Protein AF-A0A2V7FTI3-F1 (afdb_monomer_lite)

Secondary structure (DSSP, 8-state):
----TTGGGSPSBSTT--BSSHHHHHHHHH-HHHHHHT--GGGS-GGGGGG----HHHHHHHHHHS-HHHHS-----HHHHHHHHHHHHHTS-GGGG--GGG--SB-TTSPBPP-

Foldseek 3Di:
DDDLQQVVVDAQDDPVRPRRDLLRVVVCQQAVLVCLQPPDLVPDDPVCSVVDDSDPVVSVVVLVVDDPSSNDGPPDDPVNSVVVSVVSVVSYDPCVVDCVVVQDQADPVRHGDDD

Structure (mmCIF, N/CA/C/O backbone):
data_AF-A0A2V7FTI3-F1
#
_entry.id   AF-A0A2V7FTI3-F1
#
loop_
_atom_site.group_PDB
_atom_site.id
_atom_site.type_symbol
_atom_site.label_atom_id
_atom_site.label_alt_id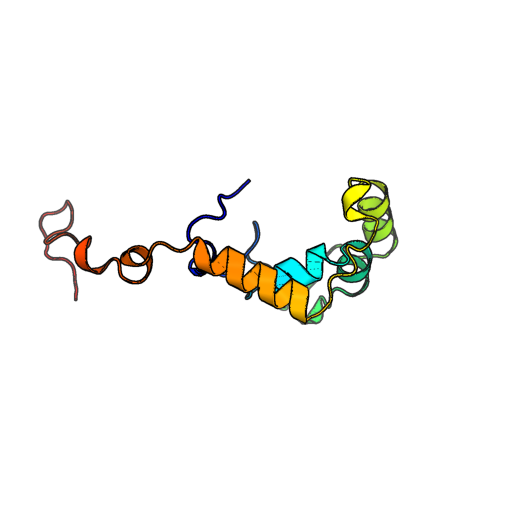
_atom_site.label_comp_id
_atom_site.label_asym_id
_atom_site.label_entity_id
_atom_site.label_seq_id
_atom_site.pdbx_PDB_ins_code
_atom_site.Cartn_x
_atom_site.Cartn_y
_atom_site.Cartn_z
_atom_site.occupancy
_atom_site.B_iso_or_equiv
_atom_site.auth_seq_id
_atom_site.auth_comp_id
_atom_site.auth_asym_id
_atom_site.auth_atom_id
_atom_site.pdbx_PDB_model_num
ATOM 1 N N . MET A 1 1 ? 5.143 12.327 6.001 1.00 64.94 1 MET A N 1
ATOM 2 C CA . MET A 1 1 ? 5.416 10.914 6.344 1.00 64.94 1 MET A CA 1
ATOM 3 C C . MET A 1 1 ? 4.325 10.440 7.282 1.00 64.94 1 MET A C 1
ATOM 5 O O . MET A 1 1 ? 4.085 11.116 8.274 1.00 64.94 1 MET A O 1
ATOM 9 N N . ALA A 1 2 ? 3.647 9.346 6.942 1.00 84.25 2 ALA A N 1
ATOM 10 C CA . ALA A 1 2 ? 2.664 8.709 7.817 1.00 84.25 2 ALA A CA 1
ATOM 11 C C . ALA A 1 2 ? 3.362 7.679 8.732 1.00 84.25 2 ALA A C 1
ATOM 13 O O . ALA A 1 2 ? 4.348 7.076 8.299 1.00 84.25 2 ALA A O 1
ATOM 14 N N . PRO A 1 3 ? 2.910 7.488 9.984 1.00 93.50 3 PRO A N 1
ATOM 15 C CA . PRO A 1 3 ? 3.448 6.453 10.865 1.00 93.50 3 PRO A CA 1
ATOM 16 C C . PRO A 1 3 ? 3.083 5.045 10.367 1.00 93.50 3 PRO A C 1
ATOM 18 O O . PRO A 1 3 ? 2.054 4.862 9.726 1.00 93.50 3 PRO A O 1
ATOM 21 N N . LEU A 1 4 ? 3.904 4.044 10.710 1.00 96.81 4 LEU A N 1
ATOM 22 C CA . LEU A 1 4 ? 3.661 2.633 10.361 1.00 96.81 4 LEU A CA 1
ATOM 23 C C . LEU A 1 4 ? 3.004 1.811 11.487 1.00 96.81 4 LEU A C 1
ATOM 25 O O . LEU A 1 4 ? 2.665 0.647 11.288 1.00 96.81 4 LEU A O 1
ATOM 29 N N . ARG A 1 5 ? 2.805 2.386 12.680 1.00 97.31 5 ARG A N 1
ATOM 30 C CA . ARG A 1 5 ? 2.035 1.723 13.745 1.00 97.31 5 ARG A CA 1
ATOM 31 C C . ARG A 1 5 ? 0.578 1.597 13.307 1.00 97.31 5 ARG A C 1
ATOM 33 O O . ARG A 1 5 ? 0.017 2.574 12.820 1.00 97.31 5 ARG A O 1
ATOM 40 N N . ASN A 1 6 ? -0.027 0.428 13.522 1.00 97.38 6 ASN A N 1
ATOM 41 C CA . ASN A 1 6 ? -1.384 0.092 13.069 1.00 97.38 6 ASN A CA 1
ATOM 42 C C . ASN A 1 6 ? -1.590 0.161 11.545 1.00 97.38 6 ASN A C 1
ATOM 44 O O . ASN A 1 6 ? -2.735 0.204 11.103 1.00 97.38 6 ASN A O 1
ATOM 48 N N . VAL A 1 7 ? -0.521 0.146 10.738 1.00 97.69 7 VAL A N 1
ATOM 49 C CA . VAL A 1 7 ? -0.633 0.291 9.276 1.00 97.69 7 VAL A CA 1
ATOM 50 C C . VAL A 1 7 ? -1.469 -0.823 8.638 1.00 97.69 7 VAL A C 1
ATOM 52 O O . VAL A 1 7 ? -2.157 -0.592 7.657 1.00 97.69 7 VAL A O 1
ATOM 55 N N . GLU A 1 8 ? -1.517 -2.019 9.224 1.00 97.56 8 GLU A N 1
ATOM 56 C CA . GLU A 1 8 ? -2.427 -3.089 8.783 1.00 97.56 8 GLU A CA 1
ATOM 57 C C . GLU A 1 8 ? -3.894 -2.628 8.666 1.00 97.56 8 GLU A C 1
ATOM 59 O O . GLU A 1 8 ? -4.622 -3.124 7.813 1.00 97.56 8 GLU A O 1
ATOM 64 N N . LEU A 1 9 ? -4.319 -1.664 9.490 1.00 96.75 9 LEU A N 1
ATOM 65 C CA . LEU A 1 9 ? -5.711 -1.228 9.628 1.00 96.75 9 LEU A CA 1
ATOM 66 C C . LEU A 1 9 ? -6.043 0.047 8.838 1.00 96.75 9 LEU A C 1
ATOM 68 O O . LEU A 1 9 ? -7.136 0.587 8.986 1.00 96.75 9 LEU A O 1
ATOM 72 N N . THR A 1 10 ? -5.111 0.559 8.030 1.00 96.00 10 THR A N 1
ATOM 73 C CA . THR A 1 10 ? -5.253 1.859 7.350 1.00 96.00 10 THR A CA 1
ATOM 74 C C . THR A 1 10 ? -5.243 1.741 5.831 1.00 96.00 10 THR A C 1
ATOM 76 O O . THR A 1 10 ? -4.797 2.664 5.155 1.00 96.00 10 THR A O 1
ATOM 79 N N . ALA A 1 11 ? -5.670 0.602 5.287 1.00 95.81 11 ALA A N 1
ATOM 80 C CA . ALA A 1 11 ? -5.892 0.485 3.851 1.00 95.81 11 ALA A CA 1
ATOM 81 C C . ALA A 1 11 ? -7.028 1.436 3.396 1.00 95.81 11 ALA A C 1
ATOM 83 O O . ALA A 1 11 ? -7.972 1.661 4.160 1.00 95.81 11 ALA A O 1
ATOM 84 N N . PRO A 1 12 ? -6.991 1.949 2.152 1.00 95.62 12 PRO A N 1
ATOM 85 C CA . PRO A 1 12 ? -5.905 1.809 1.181 1.00 95.62 12 PRO A CA 1
ATOM 86 C C . PRO A 1 12 ? -4.688 2.690 1.519 1.00 95.62 12 PRO A C 1
ATOM 88 O O . PRO A 1 12 ? -4.772 3.647 2.281 1.00 95.62 12 PRO A O 1
ATOM 91 N N . TYR A 1 13 ? -3.537 2.349 0.946 1.00 95.88 13 TYR A N 1
ATOM 92 C CA . TYR A 1 13 ? -2.229 2.905 1.289 1.00 95.88 13 TYR A CA 1
ATOM 93 C C . TYR A 1 13 ? -1.765 4.009 0.337 1.00 95.88 13 TYR A C 1
ATOM 95 O O . TYR A 1 13 ? -2.226 4.107 -0.797 1.00 95.88 13 TYR A O 1
ATOM 103 N N . MET A 1 14 ? -0.753 4.760 0.788 1.00 93.19 14 MET A N 1
ATOM 104 C CA . MET A 1 14 ? -0.203 5.982 0.178 1.00 93.19 14 MET A CA 1
ATOM 105 C C . MET A 1 14 ? -1.099 7.214 0.318 1.00 93.19 14 MET A C 1
ATOM 107 O O . MET A 1 14 ? -2.165 7.173 0.920 1.00 93.19 14 MET A O 1
ATOM 111 N N . HIS A 1 15 ? -0.586 8.354 -0.145 1.00 91.31 15 HIS A N 1
ATOM 112 C CA . HIS A 1 15 ? -1.202 9.670 0.035 1.00 91.31 15 HIS A CA 1
ATOM 113 C C . HIS A 1 15 ? -2.537 9.841 -0.704 1.00 91.31 15 HIS A C 1
ATOM 115 O O . HIS A 1 15 ? -3.346 10.680 -0.320 1.00 91.31 15 HIS A O 1
ATOM 121 N N . ASP A 1 16 ? -2.747 9.050 -1.747 1.00 88.38 16 ASP A N 1
ATOM 122 C CA . ASP A 1 16 ? -3.903 9.041 -2.638 1.00 88.38 16 ASP A CA 1
ATOM 123 C C . ASP A 1 16 ? -4.703 7.731 -2.551 1.00 88.38 16 ASP A C 1
ATOM 125 O O . ASP A 1 16 ? -5.695 7.571 -3.258 1.00 88.38 16 ASP A O 1
ATOM 129 N N . GLY A 1 17 ? -4.295 6.792 -1.688 1.00 90.31 17 GLY A N 1
ATOM 130 C CA . GLY A 1 17 ? -4.935 5.482 -1.586 1.00 90.31 17 GLY A CA 1
ATOM 131 C C . GLY A 1 17 ? -4.679 4.569 -2.791 1.00 90.31 17 GLY A C 1
ATOM 132 O O . GLY A 1 17 ? -5.484 3.674 -3.042 1.00 90.31 17 GLY A O 1
ATOM 133 N N . ALA A 1 18 ? -3.597 4.774 -3.554 1.00 88.19 18 ALA A N 1
ATOM 134 C CA . ALA A 1 18 ? -3.332 4.033 -4.791 1.00 88.19 18 ALA A CA 1
ATOM 135 C C . ALA A 1 18 ? -3.160 2.513 -4.619 1.00 88.19 18 ALA A C 1
ATOM 137 O O . ALA A 1 18 ? -3.333 1.769 -5.584 1.00 88.19 18 ALA A O 1
ATOM 138 N N . PHE A 1 19 ? -2.809 2.031 -3.421 1.00 92.62 19 PHE A N 1
ATOM 139 C CA . PHE A 1 19 ? -2.540 0.610 -3.198 1.00 92.62 19 PHE A CA 1
ATOM 140 C C . PHE A 1 19 ? -3.536 -0.013 -2.216 1.00 92.62 19 PHE A C 1
ATOM 142 O O . PHE A 1 19 ? -3.623 0.433 -1.073 1.00 92.62 19 PHE A O 1
ATOM 149 N N . PRO A 1 20 ? -4.247 -1.089 -2.592 1.00 93.88 20 PRO A N 1
ATOM 150 C CA . PRO A 1 20 ? -5.221 -1.726 -1.707 1.00 93.88 20 PRO A CA 1
ATOM 151 C C . PRO A 1 20 ? -4.577 -2.603 -0.623 1.00 93.88 20 PRO A C 1
ATOM 153 O O . PRO A 1 20 ? -5.225 -2.915 0.372 1.00 93.88 20 PRO A O 1
ATOM 156 N N . THR A 1 21 ? -3.321 -3.027 -0.805 1.00 97.12 21 THR A N 1
ATOM 157 C CA . THR A 1 21 ? -2.635 -3.993 0.068 1.00 97.12 21 THR A CA 1
ATOM 158 C C . THR A 1 21 ? -1.208 -3.551 0.404 1.00 97.12 21 THR A C 1
ATOM 160 O O . THR A 1 21 ? -0.573 -2.829 -0.371 1.00 97.12 21 THR A O 1
ATOM 163 N N . LEU A 1 22 ? -0.681 -3.997 1.554 1.00 98.12 22 LEU A N 1
ATOM 164 C CA . LEU A 1 22 ? 0.720 -3.756 1.935 1.00 98.12 22 LEU A CA 1
ATOM 165 C C . LEU A 1 22 ? 1.674 -4.437 0.951 1.00 98.12 22 LEU A C 1
ATOM 167 O O . LEU A 1 22 ? 2.722 -3.894 0.619 1.00 98.12 22 LEU A O 1
ATOM 171 N N . GLU A 1 23 ? 1.284 -5.599 0.439 1.00 97.88 23 GLU A N 1
ATOM 172 C CA . GLU A 1 23 ? 2.004 -6.351 -0.579 1.00 97.88 23 GLU A CA 1
ATOM 173 C C . GLU A 1 23 ? 2.197 -5.507 -1.847 1.00 97.88 23 GLU A C 1
ATOM 175 O O . GLU A 1 23 ? 3.298 -5.464 -2.392 1.00 97.88 23 GLU A O 1
ATOM 180 N N . ALA A 1 24 ? 1.161 -4.792 -2.302 1.00 96.38 24 ALA A N 1
ATOM 181 C CA . ALA A 1 24 ? 1.257 -3.925 -3.476 1.00 96.38 24 ALA A CA 1
ATOM 182 C C . ALA A 1 24 ? 2.199 -2.732 -3.235 1.00 96.38 24 ALA A C 1
ATOM 184 O O . ALA A 1 24 ? 3.000 -2.395 -4.108 1.00 96.38 24 ALA A O 1
ATOM 185 N N . VAL A 1 25 ? 2.175 -2.155 -2.027 1.00 96.94 25 VAL A N 1
ATOM 186 C CA . VAL A 1 25 ? 3.133 -1.116 -1.612 1.00 96.94 25 VAL A CA 1
ATOM 187 C C . VAL A 1 25 ? 4.570 -1.637 -1.649 1.00 96.94 25 VAL A C 1
ATOM 189 O O . VAL A 1 25 ? 5.458 -0.974 -2.183 1.00 96.94 25 VAL A O 1
ATOM 192 N N . LEU A 1 26 ? 4.820 -2.822 -1.092 1.00 97.62 26 LEU A N 1
ATOM 193 C CA . LEU A 1 26 ? 6.165 -3.391 -1.064 1.00 97.62 26 LEU A CA 1
ATOM 194 C C . LEU A 1 26 ? 6.645 -3.787 -2.458 1.00 97.62 26 LEU A C 1
ATOM 196 O O . LEU A 1 26 ? 7.804 -3.539 -2.769 1.00 97.62 26 LEU A O 1
ATOM 200 N N . ARG A 1 27 ? 5.773 -4.318 -3.326 1.00 97.38 27 ARG A N 1
ATOM 201 C CA . ARG A 1 27 ? 6.127 -4.585 -4.730 1.00 97.38 27 ARG A CA 1
ATOM 202 C C . ARG A 1 27 ? 6.506 -3.302 -5.473 1.00 97.38 27 ARG A C 1
ATOM 204 O O . ARG A 1 27 ? 7.470 -3.331 -6.228 1.00 97.38 27 ARG A O 1
ATOM 211 N N . HIS A 1 28 ? 5.825 -2.183 -5.209 1.00 96.69 28 HIS A N 1
ATOM 212 C CA . HIS A 1 28 ? 6.217 -0.879 -5.752 1.00 96.69 28 HIS A CA 1
ATOM 213 C C . HIS A 1 28 ? 7.629 -0.468 -5.309 1.00 96.69 28 HIS A C 1
ATOM 215 O O . HIS A 1 28 ? 8.427 -0.051 -6.139 1.00 96.69 28 HIS A O 1
ATOM 221 N N . TYR A 1 29 ? 7.968 -0.617 -4.025 1.00 97.12 29 TYR A N 1
ATOM 222 C CA . TYR A 1 29 ? 9.312 -0.284 -3.535 1.00 97.12 29 TYR A CA 1
ATOM 223 C C . TYR A 1 29 ? 10.391 -1.303 -3.908 1.00 97.12 29 TYR A C 1
ATOM 225 O O . TYR A 1 29 ? 11.563 -0.935 -3.957 1.00 97.12 29 TYR A O 1
ATOM 233 N N . ASN A 1 30 ? 10.020 -2.558 -4.172 1.00 97.94 30 ASN A N 1
ATOM 234 C CA . ASN A 1 30 ? 10.967 -3.591 -4.581 1.00 97.94 30 ASN A CA 1
ATOM 235 C C . ASN A 1 30 ? 11.604 -3.258 -5.939 1.00 97.94 30 ASN A C 1
ATOM 237 O O . ASN A 1 30 ? 12.772 -3.577 -6.152 1.00 97.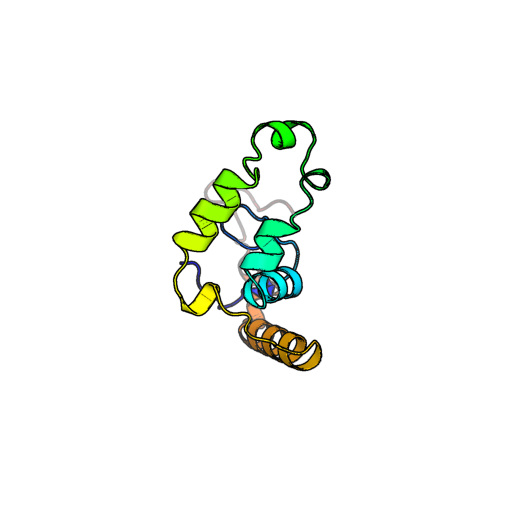94 30 ASN A O 1
ATOM 241 N N . ASP A 1 31 ? 10.860 -2.578 -6.820 1.00 97.88 31 ASP A N 1
ATOM 242 C CA . ASP A 1 31 ? 11.352 -2.034 -8.088 1.00 97.88 31 ASP A CA 1
ATOM 243 C C . ASP A 1 31 ? 10.516 -0.812 -8.526 1.00 97.88 31 ASP A C 1
ATOM 245 O O . ASP A 1 31 ? 9.525 -0.929 -9.253 1.00 97.88 31 ASP A O 1
ATOM 249 N N . VAL A 1 32 ? 10.905 0.382 -8.058 1.00 97.06 32 VAL A N 1
ATOM 250 C CA . VAL A 1 32 ? 10.189 1.635 -8.365 1.00 97.06 32 VAL A CA 1
ATOM 251 C C . VAL A 1 32 ? 10.235 1.977 -9.862 1.00 97.06 32 VAL A C 1
ATOM 253 O O . VAL A 1 32 ? 9.185 2.341 -10.400 1.00 97.06 32 VAL A O 1
ATOM 256 N N . PRO A 1 33 ? 11.384 1.879 -10.572 1.00 96.69 33 PRO A N 1
ATOM 257 C CA . PRO A 1 33 ? 11.424 2.113 -12.013 1.00 96.69 33 PRO A CA 1
ATOM 258 C C . PRO A 1 33 ? 10.472 1.206 -12.790 1.00 96.69 33 PRO A C 1
ATOM 260 O O . PRO A 1 33 ? 9.706 1.714 -13.611 1.00 96.69 33 PRO A O 1
ATOM 263 N N . LEU A 1 34 ? 10.470 -0.101 -12.505 1.00 96.50 34 LEU A N 1
ATOM 264 C CA . LEU A 1 34 ? 9.552 -1.034 -13.154 1.00 96.50 34 LEU A CA 1
ATOM 265 C C . LEU A 1 34 ? 8.100 -0.673 -12.837 1.00 96.50 34 LEU A C 1
ATOM 267 O O . LEU A 1 34 ? 7.290 -0.560 -13.752 1.00 96.50 34 LEU A O 1
ATOM 271 N N . ALA A 1 35 ? 7.782 -0.409 -11.566 1.00 95.62 35 ALA A N 1
ATOM 272 C CA . ALA A 1 35 ? 6.430 -0.050 -11.148 1.00 95.62 35 ALA A CA 1
ATOM 273 C C . ALA A 1 35 ? 5.904 1.223 -11.837 1.00 95.62 35 ALA A C 1
ATOM 275 O O . ALA A 1 35 ? 4.718 1.292 -12.155 1.00 95.62 35 ALA A O 1
ATOM 276 N N . LEU A 1 36 ? 6.765 2.218 -12.090 1.00 94.38 36 LEU A N 1
ATOM 277 C CA . LEU A 1 36 ? 6.409 3.412 -12.865 1.00 94.38 36 LEU A CA 1
ATOM 278 C C . LEU A 1 36 ? 6.165 3.083 -14.341 1.00 94.38 36 LEU A C 1
ATOM 280 O O . LEU A 1 36 ? 5.206 3.577 -14.928 1.00 94.38 36 LEU A O 1
ATOM 284 N N . GLN A 1 37 ? 7.027 2.259 -14.937 1.00 95.44 37 GLN A N 1
ATOM 285 C CA . GLN A 1 37 ? 6.981 1.923 -16.362 1.00 95.44 37 GLN A CA 1
ATOM 286 C C . GLN A 1 37 ? 5.819 0.998 -16.731 1.00 95.44 37 GLN A C 1
ATOM 288 O O . GLN A 1 37 ? 5.312 1.074 -17.848 1.00 95.44 37 GLN A O 1
ATOM 293 N N . THR A 1 38 ? 5.395 0.124 -15.817 1.00 94.00 38 THR A N 1
ATOM 294 C CA . THR A 1 38 ? 4.356 -0.885 -16.070 1.00 94.00 38 THR A CA 1
ATOM 295 C C . THR A 1 38 ? 3.031 -0.572 -15.382 1.00 94.00 38 THR A C 1
ATOM 297 O O . THR A 1 38 ? 2.196 -1.464 -15.236 1.00 94.00 38 THR A O 1
ATOM 300 N N . TYR A 1 39 ? 2.829 0.663 -14.918 1.00 92.06 39 TYR A N 1
ATOM 301 C CA . TYR A 1 39 ? 1.570 1.054 -14.294 1.00 92.06 39 TYR A CA 1
ATOM 302 C C . TYR A 1 39 ? 0.412 0.975 -15.300 1.00 92.06 39 TYR A C 1
ATOM 304 O O . TYR A 1 39 ? 0.412 1.648 -16.331 1.00 92.06 39 TYR A O 1
ATOM 312 N N . ASP A 1 40 ? -0.604 0.174 -14.984 1.00 90.69 40 ASP A N 1
ATOM 313 C CA . ASP A 1 40 ? -1.794 0.042 -15.819 1.00 90.69 40 ASP A CA 1
ATOM 314 C C . ASP A 1 40 ? -2.824 1.125 -15.476 1.00 90.69 40 ASP A C 1
ATOM 316 O O . ASP A 1 40 ? -3.604 0.988 -14.536 1.00 90.69 40 ASP A O 1
ATOM 320 N N . ALA A 1 41 ? -2.864 2.205 -16.254 1.00 90.69 41 ALA A N 1
ATOM 321 C CA . ALA A 1 41 ? -3.837 3.280 -16.058 1.00 90.69 41 ALA A CA 1
ATOM 322 C C . ALA A 1 41 ? -5.295 2.864 -16.344 1.00 90.69 41 ALA A C 1
ATOM 324 O O . ALA A 1 41 ? -6.217 3.615 -16.020 1.00 90.69 41 ALA A O 1
ATOM 325 N N . SER A 1 42 ? -5.543 1.685 -16.928 1.00 90.75 42 SER A N 1
ATOM 326 C CA . SER A 1 42 ? -6.906 1.191 -17.157 1.00 90.75 42 SER A CA 1
ATOM 327 C C . SER A 1 42 ? -7.636 0.848 -15.853 1.00 90.75 42 SER A C 1
ATOM 329 O O . SER A 1 42 ? -8.867 0.935 -15.809 1.00 90.75 42 SER A O 1
ATOM 331 N N . GLN A 1 43 ? -6.884 0.563 -14.782 1.00 86.50 43 GLN A N 1
ATOM 332 C CA . GLN A 1 43 ? -7.418 0.297 -13.444 1.00 86.50 43 GLN A CA 1
ATOM 333 C C . GLN A 1 43 ? -8.031 1.540 -12.777 1.00 86.50 43 GLN A C 1
ATOM 335 O O . GLN A 1 43 ? -8.782 1.414 -11.814 1.00 86.50 43 GLN A O 1
ATOM 340 N N . LEU A 1 44 ? -7.720 2.741 -13.277 1.00 86.69 44 LEU A N 1
ATOM 341 C CA . LEU A 1 44 ? -8.321 3.977 -12.791 1.00 86.69 44 LEU A CA 1
ATOM 342 C C . LEU A 1 44 ? -9.773 4.094 -13.262 1.00 86.69 44 LEU A C 1
ATOM 344 O O . LEU A 1 44 ? -10.111 3.726 -14.397 1.00 86.69 44 LEU A O 1
ATOM 348 N N . GLU A 1 45 ? -10.602 4.708 -12.415 1.00 89.38 45 GLU A N 1
ATOM 349 C CA . GLU A 1 45 ? -11.946 5.155 -12.782 1.00 89.38 45 GLU A CA 1
ATOM 350 C C . GLU A 1 45 ? -11.904 5.945 -14.101 1.00 89.38 45 GLU A C 1
ATOM 352 O O . GLU A 1 45 ? -11.017 6.791 -14.273 1.00 89.38 45 GLU A O 1
ATOM 357 N N . PRO A 1 46 ? -12.844 5.731 -15.042 1.00 93.06 46 PRO A N 1
ATOM 358 C CA . PRO A 1 46 ? -12.777 6.335 -16.373 1.00 93.06 46 PRO A CA 1
ATOM 359 C C . PRO A 1 46 ? -12.586 7.857 -16.364 1.00 93.06 46 PRO A C 1
ATOM 361 O O . PRO A 1 46 ? -11.847 8.385 -17.193 1.00 93.06 46 PRO A O 1
ATOM 364 N N . ALA A 1 47 ? -13.199 8.550 -15.399 1.00 93.00 47 ALA A N 1
ATOM 365 C CA . ALA A 1 47 ? -13.088 9.999 -15.241 1.00 93.00 47 ALA A CA 1
ATOM 366 C C . ALA A 1 47 ? -11.674 10.480 -14.852 1.00 93.00 47 ALA A C 1
ATOM 368 O O . ALA A 1 47 ? -11.325 11.622 -15.136 1.00 93.00 47 ALA A O 1
ATOM 369 N N . LEU A 1 48 ? -10.854 9.623 -14.234 1.00 88.88 48 LEU A N 1
ATOM 370 C CA . LEU A 1 48 ? -9.503 9.947 -13.757 1.00 88.88 48 LEU A CA 1
ATOM 371 C C . LEU A 1 48 ? -8.403 9.587 -14.763 1.00 88.88 48 LEU A C 1
ATOM 373 O O . LEU A 1 48 ? -7.274 10.064 -14.651 1.00 88.88 48 LEU A O 1
ATOM 377 N N . ARG A 1 49 ? -8.707 8.780 -15.784 1.00 91.25 49 ARG A N 1
ATOM 378 C CA . ARG A 1 49 ? -7.706 8.356 -16.780 1.00 91.25 49 ARG A CA 1
ATOM 379 C C . ARG A 1 49 ? -7.108 9.533 -17.549 1.00 91.25 49 ARG A C 1
ATOM 381 O O . ARG A 1 49 ? -5.933 9.501 -17.888 1.00 91.25 49 ARG A O 1
ATOM 388 N N . ALA A 1 50 ? -7.891 10.587 -17.785 1.00 91.50 50 ALA A N 1
ATOM 389 C CA . ALA A 1 50 ? -7.428 11.786 -18.484 1.00 91.50 50 ALA A CA 1
ATOM 390 C C . ALA A 1 50 ? -6.445 12.643 -17.661 1.00 91.50 50 ALA A C 1
ATOM 392 O O . ALA A 1 50 ? -5.696 13.419 -18.247 1.00 91.50 50 ALA A O 1
ATOM 393 N N . SER A 1 51 ? -6.434 12.510 -16.329 1.00 90.12 51 SER A N 1
ATOM 394 C CA . SER A 1 51 ? -5.468 13.192 -15.453 1.00 90.12 51 SER A CA 1
ATOM 395 C C . SER A 1 51 ? -4.176 12.401 -15.233 1.00 90.12 51 SER A C 1
ATOM 397 O O . SER A 1 51 ? -3.281 12.869 -14.532 1.00 90.12 51 SER A O 1
ATOM 399 N N . TYR A 1 52 ? -4.070 11.193 -15.792 1.00 90.62 52 TYR A N 1
ATOM 400 C CA . TYR A 1 52 ? -2.857 10.396 -15.689 1.00 90.62 52 TYR A CA 1
ATOM 401 C C . TYR A 1 52 ? -1.781 10.920 -16.648 1.00 90.62 52 TYR A C 1
ATOM 403 O O . TYR A 1 52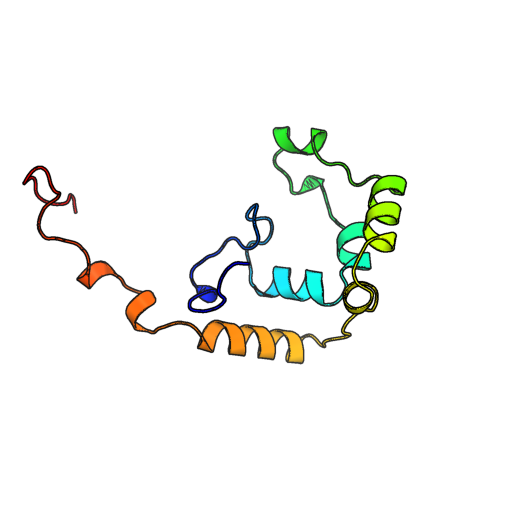 ? -1.976 10.972 -17.862 1.00 90.62 52 TYR A O 1
ATOM 411 N N . HIS A 1 53 ? -0.620 11.271 -16.096 1.00 90.38 53 HIS A N 1
ATOM 412 C CA . HIS A 1 53 ? 0.537 11.778 -16.834 1.00 90.38 53 HIS A CA 1
ATOM 413 C C . HIS A 1 53 ? 1.716 10.803 -16.721 1.00 90.38 53 HIS A C 1
ATOM 415 O O . HIS A 1 53 ? 2.715 11.088 -16.068 1.00 90.38 53 HIS A O 1
ATOM 421 N N . GLY A 1 54 ? 1.574 9.622 -17.323 1.00 91.19 54 GLY A N 1
ATOM 422 C CA . GLY A 1 54 ? 2.609 8.581 -17.358 1.00 91.19 54 GLY A CA 1
ATOM 423 C C . GLY A 1 54 ? 3.203 8.351 -18.742 1.00 91.19 54 GLY A C 1
ATOM 424 O O . GLY A 1 54 ? 3.505 7.217 -19.097 1.00 91.19 54 GLY A O 1
ATOM 425 N N . ASP A 1 55 ? 3.324 9.392 -19.566 1.00 93.88 55 ASP A N 1
ATOM 426 C CA . ASP A 1 55 ? 4.074 9.270 -20.815 1.00 93.88 55 ASP A CA 1
ATOM 427 C C . ASP A 1 55 ? 5.566 9.007 -20.535 1.00 93.88 55 ASP A C 1
ATOM 429 O O . AS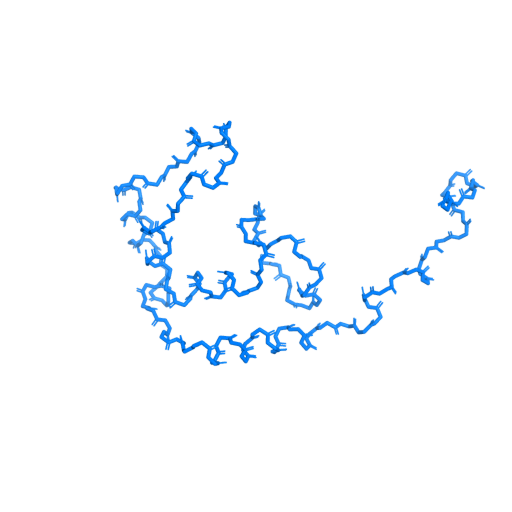P A 1 55 ? 6.089 9.327 -19.462 1.00 93.88 55 ASP A O 1
ATOM 433 N N . ALA A 1 56 ? 6.271 8.443 -21.518 1.00 94.44 56 ALA A N 1
ATOM 434 C CA . ALA A 1 56 ? 7.667 8.042 -21.358 1.00 94.44 56 ALA A CA 1
ATOM 435 C C . ALA A 1 56 ? 8.591 9.200 -20.933 1.00 94.44 56 ALA A C 1
ATOM 437 O O . ALA A 1 56 ? 9.490 8.994 -20.122 1.00 94.44 56 ALA A O 1
ATOM 438 N N . ALA A 1 57 ? 8.361 10.424 -21.425 1.00 96.38 57 ALA A N 1
ATOM 439 C CA . ALA A 1 57 ? 9.207 11.564 -21.083 1.00 96.38 57 ALA A CA 1
ATOM 440 C C . ALA A 1 57 ? 8.999 11.998 -19.625 1.00 96.38 57 ALA A C 1
ATOM 442 O O . ALA A 1 57 ? 9.972 12.328 -18.930 1.00 96.38 57 ALA A O 1
ATOM 443 N N . THR A 1 58 ? 7.753 11.958 -19.146 1.00 96.06 58 THR A N 1
ATOM 444 C CA . THR A 1 58 ? 7.427 12.189 -17.736 1.00 96.06 58 THR A CA 1
ATOM 445 C C . THR A 1 58 ? 8.035 11.110 -16.843 1.00 96.06 58 THR A C 1
ATOM 447 O O . THR A 1 58 ? 8.759 11.448 -15.904 1.00 96.06 58 THR A O 1
ATOM 450 N N . ILE A 1 59 ? 7.830 9.827 -17.161 1.00 96.00 59 ILE A N 1
ATOM 451 C CA . ILE A 1 59 ? 8.383 8.701 -16.389 1.00 96.00 59 ILE A CA 1
ATOM 452 C C . ILE A 1 59 ? 9.910 8.795 -16.298 1.00 96.00 59 ILE A C 1
ATOM 454 O O . ILE A 1 59 ? 10.471 8.733 -15.203 1.00 96.00 59 ILE A O 1
ATOM 458 N N . ASP A 1 60 ? 10.590 9.024 -17.420 1.00 96.12 60 ASP A N 1
ATOM 459 C CA . ASP A 1 60 ? 12.045 9.170 -17.456 1.00 96.12 60 ASP A CA 1
ATOM 460 C C . ASP A 1 60 ? 12.536 10.335 -16.589 1.00 96.12 60 ASP A C 1
ATOM 462 O O . ASP A 1 60 ? 13.586 10.260 -15.943 1.00 96.12 60 ASP A O 1
ATOM 466 N N . SER A 1 61 ? 11.785 11.436 -16.576 1.00 96.69 61 SER A N 1
ATOM 467 C CA . SER A 1 61 ? 12.112 12.606 -15.762 1.00 96.69 61 SER A CA 1
ATOM 468 C C . SER A 1 61 ? 11.941 12.317 -14.273 1.00 96.69 61 SER A C 1
ATOM 470 O O . SER A 1 61 ? 12.811 12.696 -13.488 1.00 96.69 61 SER A O 1
ATOM 472 N N . VAL A 1 62 ? 10.894 11.577 -13.893 1.00 96.00 62 VAL A N 1
ATOM 473 C CA . VAL A 1 62 ? 10.702 11.093 -12.519 1.00 96.00 62 VAL A CA 1
ATOM 474 C C . VAL A 1 62 ? 11.855 10.175 -12.116 1.00 96.00 62 VAL A C 1
ATOM 476 O O . VAL A 1 62 ? 12.511 10.450 -11.113 1.00 96.00 62 VAL A O 1
ATOM 479 N N . ILE A 1 63 ? 12.182 9.152 -12.914 1.00 95.88 63 ILE A N 1
ATOM 480 C CA . ILE A 1 63 ? 13.266 8.196 -12.619 1.00 95.88 63 ILE A CA 1
ATOM 481 C C . ILE A 1 63 ? 14.612 8.913 -12.432 1.00 95.88 63 ILE A C 1
ATOM 483 O O . ILE A 1 63 ? 15.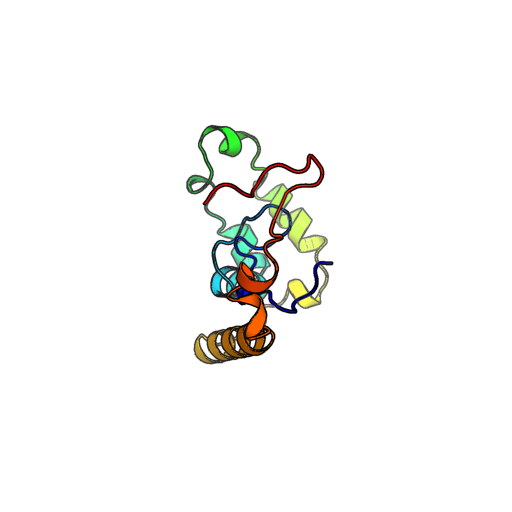353 8.619 -11.491 1.00 95.88 63 ILE A O 1
ATOM 487 N N . ARG A 1 64 ? 14.927 9.903 -13.279 1.00 95.94 64 ARG A N 1
ATOM 488 C CA . ARG A 1 64 ? 16.150 10.718 -13.149 1.00 95.94 64 ARG A CA 1
ATOM 489 C C . ARG A 1 64 ? 16.184 11.578 -11.887 1.00 95.94 64 ARG A C 1
ATOM 491 O O . ARG A 1 64 ? 17.281 11.918 -11.441 1.00 95.94 64 ARG A O 1
ATOM 498 N N . ALA A 1 65 ? 15.031 11.929 -11.327 1.00 96.69 65 ALA A N 1
ATOM 499 C CA . ALA A 1 65 ? 14.911 12.733 -10.114 1.00 96.69 65 ALA A CA 1
ATOM 500 C C . ALA A 1 65 ? 14.844 11.895 -8.823 1.00 96.69 65 ALA A C 1
ATOM 502 O O . ALA A 1 65 ? 15.099 12.437 -7.749 1.00 96.69 65 ALA A O 1
ATOM 503 N N . LEU A 1 66 ? 14.544 10.590 -8.903 1.00 95.56 66 LEU A N 1
ATOM 504 C CA . LEU A 1 66 ? 14.465 9.703 -7.733 1.00 95.56 66 LEU A CA 1
ATOM 505 C C . LEU A 1 66 ? 15.768 9.694 -6.920 1.00 95.56 66 LEU A C 1
ATOM 507 O O . LEU A 1 66 ? 16.859 9.793 -7.478 1.00 95.56 66 LEU A O 1
ATOM 511 N N . ASP A 1 67 ? 15.680 9.491 -5.606 1.00 95.94 67 ASP A N 1
ATOM 512 C CA . ASP A 1 67 ? 16.851 9.159 -4.782 1.00 95.94 67 ASP A CA 1
ATOM 513 C C . ASP A 1 67 ? 17.515 7.881 -5.324 1.00 95.94 67 ASP A C 1
ATOM 515 O O . ASP A 1 67 ? 16.827 6.955 -5.759 1.00 95.94 67 ASP A O 1
ATOM 519 N N . PHE A 1 68 ? 18.849 7.816 -5.317 1.00 93.31 68 PHE A N 1
ATOM 520 C CA . PHE A 1 68 ? 19.586 6.677 -5.873 1.00 93.31 68 PHE A CA 1
ATOM 521 C C . PHE A 1 68 ? 19.180 5.337 -5.239 1.00 93.31 68 PHE A C 1
ATOM 523 O O . PHE A 1 68 ? 19.214 4.317 -5.920 1.00 93.31 68 PHE A O 1
ATOM 530 N N . ARG A 1 69 ? 18.734 5.336 -3.974 1.00 94.44 69 ARG A N 1
ATOM 531 C CA . ARG A 1 69 ? 18.261 4.137 -3.264 1.00 94.44 69 ARG A CA 1
ATOM 532 C C . ARG A 1 69 ? 16.971 3.558 -3.835 1.00 94.44 69 ARG A C 1
ATOM 534 O O . ARG A 1 69 ? 16.706 2.387 -3.620 1.00 94.44 69 ARG A O 1
ATOM 541 N N . LEU A 1 70 ? 16.175 4.370 -4.530 1.00 95.69 70 LEU A N 1
ATOM 542 C CA . LEU A 1 70 ? 14.927 3.942 -5.166 1.00 95.69 70 LEU A CA 1
ATOM 543 C C . LEU A 1 70 ? 15.118 3.583 -6.643 1.00 95.69 70 LEU A C 1
ATOM 545 O O . LEU A 1 70 ? 14.206 3.047 -7.256 1.00 95.69 70 LEU A O 1
ATOM 549 N N . ARG A 1 71 ? 16.276 3.899 -7.238 1.00 95.12 71 ARG A N 1
ATOM 550 C CA . ARG A 1 71 ? 16.562 3.594 -8.651 1.00 95.12 71 ARG A CA 1
ATOM 551 C C . ARG A 1 71 ? 17.049 2.166 -8.862 1.00 95.12 71 ARG A C 1
ATOM 553 O O . ARG A 1 71 ? 16.943 1.658 -9.972 1.00 95.12 71 ARG A O 1
ATOM 560 N N . THR A 1 72 ? 17.620 1.560 -7.829 1.00 94.75 72 THR A N 1
ATOM 561 C CA . THR A 1 72 ? 18.105 0.182 -7.871 1.00 94.75 72 THR A CA 1
ATOM 562 C C . THR A 1 72 ? 17.065 -0.715 -7.208 1.00 94.75 72 THR A C 1
ATOM 564 O O . THR A 1 72 ? 16.689 -0.420 -6.071 1.00 94.75 72 THR A O 1
ATOM 567 N N . PRO A 1 73 ? 16.606 -1.791 -7.871 1.00 96.25 73 PRO A N 1
ATOM 568 C CA . PRO A 1 73 ? 15.684 -2.735 -7.257 1.00 96.25 73 PRO A CA 1
ATOM 569 C C . PRO A 1 73 ? 16.265 -3.336 -5.973 1.00 96.25 73 PRO A C 1
ATOM 571 O O . PRO A 1 73 ? 17.469 -3.581 -5.873 1.00 96.25 73 PRO A O 1
ATOM 574 N N . LEU A 1 74 ? 15.403 -3.590 -4.990 1.00 96.62 74 LEU A N 1
ATOM 575 C CA . LEU A 1 74 ? 15.801 -4.219 -3.727 1.00 96.62 74 LEU A CA 1
ATOM 576 C C . LEU A 1 74 ? 16.011 -5.730 -3.882 1.00 96.62 74 LEU A C 1
ATOM 578 O O . LEU A 1 74 ? 16.687 -6.335 -3.055 1.00 96.62 74 LEU A O 1
ATOM 582 N N . HIS A 1 75 ? 15.460 -6.318 -4.950 1.00 96.06 75 HIS A N 1
ATOM 583 C CA . HIS A 1 75 ? 15.534 -7.747 -5.263 1.00 96.06 75 HIS A CA 1
ATOM 584 C C . HIS A 1 75 ? 15.014 -8.659 -4.142 1.00 96.06 75 HIS A C 1
ATOM 586 O O . HIS A 1 75 ? 15.472 -9.792 -4.014 1.00 96.06 75 HIS A O 1
ATOM 592 N N . LEU A 1 76 ? 14.034 -8.187 -3.365 1.00 97.88 76 LEU A N 1
ATOM 593 C CA . LEU A 1 76 ? 13.343 -9.021 -2.390 1.00 97.88 76 LEU A CA 1
ATOM 594 C C . LEU A 1 76 ? 12.633 -10.161 -3.115 1.00 97.88 76 LEU A C 1
ATOM 596 O O . LEU A 1 76 ? 11.910 -9.939 -4.096 1.00 97.88 76 LEU A O 1
ATOM 600 N N . THR A 1 77 ? 12.829 -11.367 -2.603 1.00 98.31 77 THR A N 1
ATOM 601 C CA . THR A 1 77 ? 12.043 -12.546 -2.962 1.00 98.31 77 THR A CA 1
ATOM 602 C C . THR A 1 77 ? 10.606 -12.418 -2.449 1.00 98.31 77 THR A C 1
ATOM 604 O O . THR A 1 77 ? 10.299 -11.569 -1.609 1.00 98.31 77 THR A O 1
ATOM 607 N N . ASP A 1 78 ? 9.698 -13.264 -2.943 1.00 98.12 78 ASP A N 1
ATOM 608 C CA . ASP A 1 78 ? 8.319 -13.281 -2.437 1.00 98.12 78 ASP A CA 1
ATOM 609 C C . ASP A 1 78 ? 8.262 -13.661 -0.941 1.00 98.12 78 ASP A C 1
ATOM 611 O O . ASP A 1 78 ? 7.434 -13.114 -0.210 1.00 98.12 78 ASP A O 1
ATOM 615 N N . ASP A 1 79 ? 9.174 -14.522 -0.473 1.00 98.50 79 ASP A N 1
ATOM 616 C CA . ASP A 1 79 ? 9.282 -14.907 0.940 1.00 98.50 79 ASP A CA 1
ATOM 617 C C . ASP A 1 79 ? 9.736 -13.722 1.806 1.00 98.50 79 ASP A C 1
ATOM 619 O O . ASP A 1 79 ? 9.083 -13.389 2.793 1.00 98.50 79 ASP A O 1
ATOM 623 N N . GLU A 1 80 ? 10.788 -13.004 1.397 1.00 98.69 80 GLU A N 1
ATOM 624 C CA . GLU A 1 80 ? 11.250 -11.806 2.116 1.00 98.69 80 GLU A CA 1
ATOM 625 C C . GLU A 1 80 ? 10.193 -10.695 2.114 1.00 98.69 80 GLU A C 1
ATOM 627 O O . GLU A 1 80 ? 10.014 -9.992 3.110 1.00 98.69 80 GLU A O 1
ATOM 632 N N . LEU A 1 81 ? 9.451 -10.535 1.014 1.00 98.44 81 LEU A N 1
ATOM 633 C CA . LEU A 1 81 ? 8.338 -9.592 0.953 1.00 98.44 81 LEU A CA 1
ATOM 634 C C . LEU A 1 81 ? 7.242 -9.980 1.953 1.00 98.44 81 LEU A C 1
ATOM 636 O O . LEU A 1 81 ? 6.744 -9.113 2.675 1.00 98.44 81 LEU A O 1
ATOM 640 N N . SER A 1 82 ? 6.894 -11.267 2.028 1.00 98.38 82 SER A N 1
ATOM 641 C CA . SER A 1 82 ? 5.945 -11.793 3.014 1.00 98.38 82 SER A CA 1
ATOM 642 C C . SER A 1 82 ? 6.421 -11.546 4.449 1.00 98.38 82 SER A C 1
ATOM 644 O O . SER A 1 82 ? 5.628 -11.112 5.288 1.00 98.38 82 SER A O 1
ATOM 646 N N . ASP A 1 83 ? 7.712 -11.730 4.727 1.00 98.75 83 ASP A N 1
ATOM 647 C CA . ASP A 1 83 ? 8.301 -11.455 6.040 1.00 98.75 83 ASP A CA 1
ATOM 648 C C . ASP A 1 83 ? 8.198 -9.972 6.418 1.00 98.75 83 ASP A C 1
ATOM 650 O O . ASP A 1 83 ? 7.837 -9.638 7.551 1.00 98.75 83 ASP A O 1
ATOM 654 N N . VAL A 1 84 ? 8.432 -9.055 5.472 1.00 98.56 84 VAL A N 1
ATOM 655 C CA . VAL A 1 84 ? 8.249 -7.614 5.710 1.00 98.56 84 VAL A CA 1
ATOM 656 C C . VAL A 1 84 ? 6.778 -7.281 5.963 1.00 98.56 84 VAL A C 1
ATOM 658 O O . VAL A 1 84 ? 6.480 -6.506 6.875 1.00 98.56 84 VAL A O 1
ATOM 661 N N . VAL A 1 85 ? 5.834 -7.879 5.228 1.00 98.50 85 VAL A N 1
ATOM 662 C CA . VAL A 1 85 ? 4.400 -7.709 5.523 1.00 98.50 85 VAL A CA 1
ATOM 663 C C . VAL A 1 85 ? 4.065 -8.216 6.923 1.00 98.50 85 VAL A C 1
ATOM 665 O O . VAL A 1 85 ? 3.372 -7.524 7.671 1.00 98.50 85 VAL A O 1
ATOM 668 N N . ALA A 1 86 ? 4.548 -9.401 7.296 1.00 98.56 86 ALA A N 1
ATOM 669 C CA . ALA A 1 86 ? 4.325 -9.972 8.618 1.00 98.56 86 ALA A CA 1
ATOM 670 C C . ALA A 1 86 ? 4.888 -9.058 9.717 1.00 98.56 86 ALA A C 1
ATOM 672 O O . ALA A 1 86 ? 4.205 -8.782 10.708 1.00 98.56 86 ALA A O 1
ATOM 673 N N . PHE A 1 87 ? 6.085 -8.505 9.505 1.00 98.62 87 PHE A N 1
ATOM 674 C CA . PHE A 1 87 ? 6.671 -7.504 10.388 1.00 98.62 87 PHE A CA 1
ATOM 675 C C . PHE A 1 87 ? 5.785 -6.255 10.507 1.00 98.62 87 PHE A C 1
ATOM 677 O O . PHE A 1 87 ? 5.487 -5.835 11.624 1.00 98.62 87 PHE A O 1
ATOM 684 N N . LEU A 1 88 ? 5.291 -5.688 9.402 1.00 98.44 88 LEU A N 1
ATOM 685 C CA . LEU A 1 88 ? 4.398 -4.521 9.436 1.00 98.44 88 LEU A CA 1
ATOM 686 C C . LEU A 1 88 ? 3.088 -4.807 10.187 1.00 98.44 88 LEU A C 1
ATOM 688 O O . LEU A 1 88 ? 2.643 -3.975 10.977 1.00 98.44 88 LEU A O 1
ATOM 692 N N . LYS A 1 89 ? 2.500 -5.996 10.009 1.00 98.00 89 LYS A N 1
ATOM 693 C CA . LYS A 1 89 ? 1.299 -6.437 10.746 1.00 98.00 89 LYS A CA 1
ATOM 694 C C . LYS A 1 89 ? 1.566 -6.641 12.241 1.00 98.00 89 LYS A C 1
ATOM 696 O O . LYS A 1 89 ? 0.668 -6.461 13.062 1.00 98.00 89 LYS A O 1
ATOM 701 N N . SER A 1 90 ? 2.807 -6.943 12.627 1.00 97.94 90 SER A N 1
ATOM 702 C CA . SER A 1 90 ? 3.198 -7.023 14.043 1.00 97.94 90 SER A CA 1
ATOM 703 C C . SER A 1 90 ? 3.179 -5.662 14.756 1.00 97.94 90 SER A C 1
ATOM 705 O O . SER A 1 90 ? 3.101 -5.611 15.982 1.00 97.94 90 SER A O 1
ATOM 707 N N . LEU A 1 91 ? 3.182 -4.550 14.006 1.00 98.00 91 LEU A N 1
ATOM 708 C CA . LEU A 1 91 ? 3.081 -3.187 14.541 1.00 98.00 91 LEU A CA 1
ATOM 709 C C . LEU A 1 91 ? 1.635 -2.772 14.870 1.00 98.00 91 LEU A C 1
ATOM 711 O O . LEU A 1 91 ? 1.395 -1.613 15.229 1.00 98.00 91 LEU A O 1
ATOM 715 N N . THR A 1 92 ? 0.670 -3.684 14.728 1.00 98.06 92 THR A N 1
ATOM 716 C CA . THR A 1 92 ? -0.740 -3.453 15.043 1.00 98.06 92 THR A CA 1
ATOM 717 C C . THR A 1 92 ? -1.027 -3.736 16.509 1.00 98.06 92 THR A C 1
ATOM 719 O O . THR A 1 92 ? -0.905 -4.865 16.988 1.00 98.06 92 THR A O 1
ATOM 722 N N . ASP A 1 93 ? -1.495 -2.710 17.210 1.00 96.56 93 ASP A N 1
ATOM 723 C CA . ASP A 1 93 ? -2.033 -2.845 18.554 1.00 96.56 93 ASP A CA 1
ATOM 724 C C . ASP A 1 93 ? -3.266 -3.766 18.546 1.00 96.56 93 ASP A C 1
ATOM 726 O O . ASP A 1 93 ? -4.212 -3.493 17.802 1.00 96.56 93 ASP A O 1
ATOM 730 N N . PRO A 1 94 ? -3.314 -4.842 19.356 1.00 95.38 94 PRO A N 1
ATOM 731 C CA . PRO A 1 94 ? -4.484 -5.713 19.413 1.00 95.38 94 PRO A CA 1
ATOM 732 C C . PRO A 1 94 ? -5.783 -4.964 19.721 1.00 95.38 94 PRO A C 1
ATOM 734 O O . PRO A 1 94 ? -6.813 -5.295 19.136 1.00 95.38 94 PRO A O 1
ATOM 737 N N . SER A 1 95 ? -5.726 -3.927 20.565 1.00 94.31 95 SER A N 1
ATOM 738 C CA . SER A 1 95 ? -6.896 -3.107 20.900 1.00 94.31 95 SER A CA 1
ATOM 739 C C . SER A 1 95 ? -7.374 -2.235 19.736 1.00 94.31 95 SER A C 1
ATOM 741 O O . SER A 1 95 ? -8.541 -1.871 19.689 1.00 94.31 95 SER A O 1
ATOM 743 N N . ALA A 1 96 ? -6.515 -1.936 18.755 1.00 94.62 96 ALA A N 1
ATOM 744 C CA . ALA A 1 96 ? -6.891 -1.116 17.605 1.00 94.62 96 ALA A CA 1
ATOM 745 C C . ALA A 1 96 ? -7.780 -1.856 16.594 1.00 94.62 96 ALA A C 1
ATOM 747 O O . ALA A 1 96 ? -8.405 -1.210 15.757 1.00 94.62 96 ALA A O 1
ATOM 748 N N . ARG A 1 97 ? -7.857 -3.194 16.667 1.00 94.31 97 ARG A N 1
ATOM 749 C CA . ARG A 1 97 ? -8.727 -4.000 15.793 1.00 94.31 97 ARG A CA 1
ATOM 750 C C . ARG A 1 97 ? -10.209 -3.841 16.126 1.00 94.31 97 ARG A C 1
ATOM 752 O O . ARG A 1 97 ? -11.045 -4.038 15.251 1.00 94.31 97 ARG A O 1
ATOM 759 N N . ASP A 1 98 ? -10.520 -3.482 17.368 1.00 93.81 98 ASP A N 1
ATOM 760 C CA . ASP A 1 98 ? -11.879 -3.222 17.825 1.00 93.81 98 ASP A CA 1
ATOM 761 C C . ASP A 1 98 ? -11.895 -2.033 18.792 1.00 93.81 98 ASP A C 1
ATOM 763 O O . ASP A 1 98 ? -11.516 -2.135 19.958 1.00 93.81 98 ASP A O 1
ATOM 767 N N . LEU A 1 99 ? -12.371 -0.893 18.290 1.00 90.88 99 LEU A N 1
ATOM 768 C CA . LEU A 1 99 ? -12.502 0.344 19.058 1.00 90.88 99 LEU A CA 1
ATOM 769 C C . LEU A 1 99 ? -13.896 0.514 19.681 1.00 90.88 99 LEU A C 1
ATOM 771 O O . LEU A 1 99 ? -14.207 1.597 20.176 1.00 90.88 99 LEU A O 1
ATOM 775 N N . SER A 1 100 ? -14.744 -0.521 19.680 1.00 90.31 100 SER A N 1
ATOM 776 C CA . SER A 1 100 ? -16.106 -0.459 20.232 1.00 90.31 100 SER A CA 1
ATOM 777 C C . SER A 1 100 ? -16.143 0.018 21.689 1.00 90.31 100 SER A C 1
ATOM 779 O O . SER A 1 100 ? -17.041 0.766 22.072 1.00 90.31 100 SER A O 1
ATOM 781 N N . ALA A 1 101 ? -15.124 -0.324 22.485 1.00 88.19 101 ALA A N 1
ATOM 782 C CA . ALA A 1 101 ? -14.975 0.126 23.870 1.00 88.19 101 ALA A CA 1
ATOM 783 C C . ALA A 1 101 ? -14.772 1.649 24.022 1.00 88.19 101 ALA A C 1
ATOM 785 O O . ALA A 1 101 ? -14.972 2.184 25.112 1.00 88.19 101 ALA A O 1
ATOM 786 N N . LEU A 1 102 ? -14.376 2.351 22.954 1.00 89.88 102 LEU A N 1
ATOM 787 C CA . LEU A 1 102 ? -14.200 3.807 22.938 1.00 89.88 102 LEU A CA 1
ATOM 788 C C . LEU A 1 102 ? -15.459 4.559 22.490 1.00 89.88 102 LEU A C 1
ATOM 790 O O . LEU A 1 102 ? -15.464 5.791 22.505 1.00 89.88 102 LEU A O 1
ATOM 794 N N . VAL A 1 103 ? -16.520 3.854 22.080 1.00 90.25 103 VAL A N 1
ATOM 795 C CA . VAL A 1 103 ? -17.773 4.489 21.660 1.00 90.25 103 VAL A CA 1
ATOM 796 C C . VAL A 1 103 ? -18.430 5.155 22.879 1.00 90.25 103 VAL A C 1
ATOM 798 O O . VAL A 1 103 ? -18.748 4.470 23.855 1.00 90.25 103 VAL A O 1
ATOM 801 N N . PRO A 1 104 ? -18.647 6.484 22.866 1.00 89.38 104 PRO A N 1
ATOM 802 C CA . PRO A 1 104 ? -19.259 7.177 23.993 1.00 89.38 104 PRO A CA 1
ATOM 803 C C . PRO A 1 104 ? -20.747 6.822 24.122 1.00 89.38 104 PRO A C 1
ATOM 805 O O . PRO A 1 104 ? -21.416 6.505 23.143 1.00 89.38 104 PRO A O 1
ATOM 808 N N . ALA A 1 105 ? -21.302 6.931 25.333 1.00 88.06 105 ALA A N 1
ATOM 809 C CA . ALA A 1 105 ? -22.725 6.658 25.572 1.00 88.06 105 ALA A CA 1
ATOM 810 C C . ALA A 1 105 ? -23.664 7.665 24.873 1.00 88.06 105 ALA A C 1
ATOM 812 O O . ALA A 1 105 ? -24.801 7.332 24.537 1.00 88.06 105 ALA A O 1
ATOM 813 N N . ALA A 1 106 ? -23.190 8.892 24.656 1.00 90.94 106 ALA A N 1
ATOM 814 C CA . ALA A 1 106 ? -23.925 9.961 23.998 1.00 90.94 106 ALA A CA 1
ATOM 815 C C . ALA A 1 106 ? -22.981 10.836 23.165 1.00 90.94 106 ALA A C 1
ATOM 817 O O . ALA A 1 106 ? -21.797 10.976 23.482 1.00 90.94 106 ALA A O 1
ATOM 818 N N . VAL A 1 107 ? -23.522 11.448 22.113 1.00 90.88 107 VAL A N 1
ATOM 819 C CA . VAL A 1 107 ? -22.835 12.502 21.355 1.00 90.88 107 VAL A CA 1
ATOM 820 C C . VAL A 1 107 ? -22.841 13.825 22.144 1.00 90.88 107 VAL A C 1
ATOM 822 O O . VAL A 1 107 ? -23.655 13.979 23.056 1.00 90.88 107 VAL A O 1
ATOM 825 N N . PRO A 1 108 ? -22.003 14.826 21.797 1.00 91.56 108 PRO A N 1
ATOM 826 C CA . PRO A 1 108 ? -21.952 16.110 22.513 1.00 91.56 108 PRO A CA 1
ATOM 827 C C . PRO A 1 108 ? -23.285 16.873 22.613 1.00 91.56 108 PRO A C 1
ATOM 829 O O . PRO A 1 108 ? -23.433 17.723 23.485 1.00 91.56 108 PRO A O 1
ATOM 832 N N . SER A 1 109 ? -24.268 16.572 21.756 1.00 92.62 109 SER A N 1
ATOM 833 C CA . SER A 1 109 ? -25.628 17.125 21.844 1.00 92.62 109 SER A CA 1
ATOM 834 C C . SER A 1 109 ? -26.500 16.487 22.938 1.00 92.62 109 SER A C 1
ATOM 836 O O . SER A 1 109 ? -27.623 16.937 23.149 1.00 92.62 109 SER A O 1
ATOM 838 N N . GLY A 1 110 ? -26.019 15.440 23.618 1.00 87.31 110 GLY A N 1
ATOM 839 C CA . GLY A 1 110 ? -26.747 14.692 24.649 1.00 87.31 110 GLY A CA 1
ATOM 840 C C . GLY A 1 110 ? -27.641 13.566 24.118 1.00 87.31 110 GLY A C 1
ATOM 841 O O . GLY A 1 110 ? -28.235 12.840 24.913 1.00 87.31 110 GLY A O 1
ATOM 842 N N . LEU A 1 111 ? -27.735 13.389 22.796 1.00 90.56 111 LEU A N 1
ATOM 843 C CA . LEU A 1 111 ? -28.463 12.273 22.183 1.00 90.56 111 LEU A CA 1
ATOM 844 C C . LEU A 1 111 ? -27.660 10.961 22.282 1.00 90.56 111 LEU A C 1
ATOM 846 O O . LEU A 1 111 ? -26.426 11.000 22.231 1.00 90.56 111 LEU A O 1
ATOM 850 N N . PRO A 1 112 ? -28.325 9.795 22.389 1.00 89.12 112 PRO A N 1
ATOM 851 C CA . PRO A 1 112 ? -27.637 8.508 22.359 1.00 89.12 112 PRO A CA 1
ATOM 852 C C . PRO A 1 112 ? -26.970 8.275 20.998 1.00 89.12 112 PRO A C 1
ATOM 854 O O . PRO A 1 112 ? -27.472 8.724 19.965 1.00 89.12 112 PRO A O 1
ATOM 857 N N . VAL A 1 113 ? -25.853 7.544 20.990 1.00 86.06 113 VAL A N 1
ATOM 858 C CA . VAL A 1 113 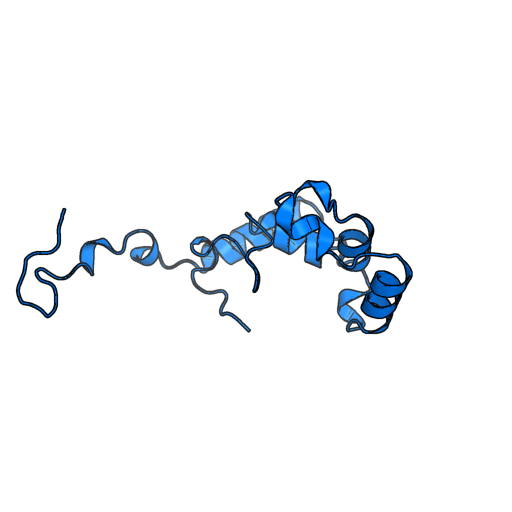? -25.218 7.100 19.740 1.00 86.06 113 VAL A CA 1
ATOM 859 C C . VAL A 1 113 ? -26.137 6.072 19.056 1.00 86.06 113 VAL A C 1
ATOM 861 O O . VAL A 1 113 ? -26.518 5.094 19.710 1.00 86.06 113 VAL A O 1
ATOM 864 N N . PRO A 1 114 ? -26.529 6.273 17.781 1.00 79.69 114 PRO A N 1
ATOM 865 C CA . PRO A 1 114 ? -27.295 5.283 17.027 1.00 79.69 114 PRO A CA 1
ATOM 866 C C . PRO A 1 114 ? -26.535 3.953 16.982 1.00 79.69 114 PRO A C 1
ATOM 868 O O . PRO A 1 114 ? -25.327 3.954 16.749 1.00 79.69 114 PRO A O 1
ATOM 871 N N . ARG A 1 115 ? -27.233 2.843 17.232 1.00 71.94 115 ARG A N 1
ATOM 872 C CA . ARG A 1 115 ? -26.677 1.491 17.091 1.00 71.94 115 ARG A CA 1
ATOM 873 C C . ARG A 1 115 ? -26.953 0.936 15.707 1.00 71.94 115 ARG A C 1
ATOM 875 O O . ARG A 1 115 ? -28.073 1.193 15.210 1.00 71.94 115 ARG A O 1
#

Sequence (115 aa):
MAPLRNVELTAPYMHDGAFPTLEAVLRHYNDVPLALQTYDASQLEPALRASYHGDAATIDSVIRALDFRLRTPLHLTDDELSDVVAFLKSLTDPSARDLSALVPAAVPSGLPVPR

pLDDT: mean 93.75, std 5.04, range [64.94, 98.75]

Radius of gyration: 19.38 Å; chains: 1; bounding box: 48×32×47 Å